Protein AF-A0A3A0AGM5-F1 (afdb_monomer)

pLDDT: mean 95.29, std 5.56, range [59.66, 98.5]

Foldseek 3Di:
DWAADDCLVVQLVVVVVLVDDSVLSNVQSSQQATADVVVRDGHHQADADPPPVSLVSCVVCVVVSQVVLCVVLVPPDPPSVVGDGHNYDHPVVVD

Structure (mmCIF, N/CA/C/O backbone):
data_AF-A0A3A0AGM5-F1
#
_entry.id   AF-A0A3A0AGM5-F1
#
loop_
_atom_site.group_PDB
_atom_site.id
_atom_site.type_symbol
_atom_site.label_atom_id
_atom_site.label_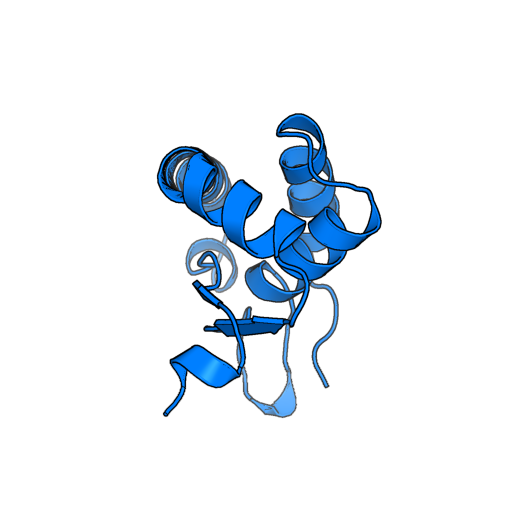alt_id
_atom_site.label_comp_id
_atom_site.label_asym_id
_atom_site.label_entity_id
_atom_site.label_seq_id
_atom_site.pdbx_PDB_ins_code
_atom_site.Cartn_x
_atom_site.Cartn_y
_atom_site.Cartn_z
_atom_site.occupancy
_atom_site.B_iso_or_equiv
_atom_site.auth_seq_id
_atom_site.auth_comp_id
_atom_site.auth_asym_id
_atom_site.auth_atom_id
_atom_site.pdbx_PDB_model_num
ATOM 1 N N . MET A 1 1 ? 1.230 -1.944 -18.659 1.00 80.12 1 MET A N 1
ATOM 2 C CA . MET A 1 1 ? 1.159 -0.683 -17.885 1.00 80.12 1 MET A CA 1
ATOM 3 C C . MET A 1 1 ? 0.066 -0.799 -16.831 1.00 80.12 1 MET A C 1
ATOM 5 O O . MET A 1 1 ? -1.021 -1.264 -17.163 1.00 80.12 1 MET A O 1
ATOM 9 N N . LEU A 1 2 ? 0.362 -0.419 -15.587 1.00 91.12 2 LEU A N 1
ATOM 10 C CA . LEU A 1 2 ? -0.577 -0.465 -14.462 1.00 91.12 2 LEU A CA 1
ATOM 11 C C . LEU A 1 2 ? -1.554 0.720 -14.536 1.00 91.12 2 LEU A C 1
ATOM 13 O O . LEU A 1 2 ? -1.133 1.844 -14.804 1.00 91.12 2 LEU A O 1
ATOM 17 N N . ARG A 1 3 ? -2.853 0.485 -14.320 1.00 94.94 3 ARG A N 1
ATOM 18 C CA . ARG A 1 3 ? -3.896 1.527 -14.373 1.00 94.94 3 ARG A CA 1
ATOM 19 C C . ARG A 1 3 ? -4.758 1.516 -13.110 1.00 94.94 3 ARG A C 1
ATOM 21 O O . ARG A 1 3 ? -5.043 0.433 -12.610 1.00 94.94 3 ARG A O 1
ATOM 28 N N . PRO A 1 4 ? -5.224 2.670 -12.601 1.00 96.50 4 PRO A N 1
ATOM 29 C CA . PRO A 1 4 ? -6.131 2.706 -11.455 1.00 96.50 4 PRO A CA 1
ATOM 30 C C . PRO A 1 4 ? -7.395 1.863 -11.686 1.00 96.50 4 PRO A C 1
ATOM 32 O O . PRO A 1 4 ? -8.111 2.089 -12.660 1.00 96.50 4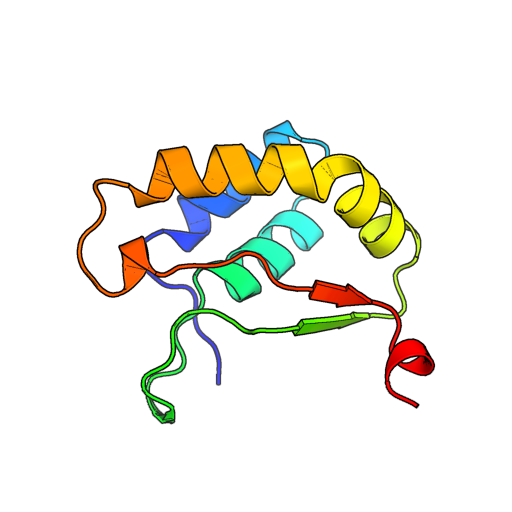 PRO A O 1
ATOM 35 N N . ALA A 1 5 ? -7.702 0.932 -10.781 1.00 95.62 5 ALA A N 1
ATOM 36 C CA . ALA A 1 5 ? -8.952 0.175 -10.808 1.00 95.62 5 ALA A CA 1
ATOM 37 C C . ALA A 1 5 ? -10.019 0.792 -9.883 1.00 95.62 5 ALA A C 1
ATOM 39 O O . ALA A 1 5 ? -9.802 1.809 -9.216 1.00 95.62 5 ALA A O 1
ATOM 40 N N . ARG A 1 6 ? -11.197 0.155 -9.820 1.00 95.75 6 ARG A N 1
ATOM 41 C CA . ARG A 1 6 ? -12.421 0.674 -9.176 1.00 95.75 6 ARG A CA 1
ATOM 42 C C . ARG A 1 6 ? -12.213 1.255 -7.771 1.00 95.75 6 ARG A C 1
ATOM 44 O O . ARG A 1 6 ? -12.791 2.291 -7.446 1.00 95.75 6 ARG A O 1
ATOM 51 N N . TYR A 1 7 ? -11.401 0.609 -6.934 1.00 97.12 7 TYR A N 1
ATOM 52 C CA . TYR A 1 7 ? -11.228 0.987 -5.524 1.00 97.12 7 TYR A CA 1
ATOM 53 C C . TYR A 1 7 ? -10.001 1.862 -5.236 1.00 97.12 7 TYR A C 1
ATOM 55 O O . TYR A 1 7 ? -9.813 2.270 -4.088 1.00 97.12 7 TYR A O 1
ATOM 63 N N . PHE A 1 8 ? -9.237 2.239 -6.267 1.00 97.94 8 PHE A N 1
ATOM 64 C CA . PHE A 1 8 ? -8.059 3.102 -6.162 1.00 97.94 8 PHE A CA 1
ATOM 65 C C . PHE A 1 8 ? -8.337 4.390 -5.373 1.00 97.94 8 PHE A C 1
ATOM 67 O O . PHE A 1 8 ? -7.717 4.645 -4.342 1.00 97.94 8 PHE A O 1
ATOM 74 N N . LYS A 1 9 ? -9.330 5.185 -5.804 1.00 97.94 9 LYS A N 1
ATOM 75 C CA . LYS A 1 9 ? -9.636 6.490 -5.183 1.00 97.94 9 LYS A CA 1
ATOM 76 C C . LYS A 1 9 ? -10.070 6.344 -3.721 1.00 97.94 9 LYS A C 1
ATOM 78 O O . LYS A 1 9 ? -9.677 7.139 -2.868 1.00 97.94 9 LYS A O 1
ATOM 83 N N . ARG A 1 10 ? -10.877 5.317 -3.423 1.00 97.62 10 ARG A N 1
ATOM 84 C CA . ARG A 1 10 ? -11.363 5.034 -2.062 1.00 97.62 10 ARG A CA 1
ATOM 85 C C . ARG A 1 10 ? -10.205 4.674 -1.138 1.00 97.62 10 ARG A C 1
ATOM 87 O O . ARG A 1 10 ? -10.180 5.136 0.002 1.00 97.62 10 ARG A O 1
ATOM 94 N N . TRP A 1 11 ? -9.267 3.868 -1.628 1.00 98.12 11 TRP A N 1
ATOM 95 C CA . TRP A 1 11 ? -8.108 3.457 -0.851 1.00 98.12 11 TRP A CA 1
ATOM 96 C C . TRP A 1 11 ? -7.113 4.603 -0.644 1.00 98.12 11 TRP A C 1
ATOM 98 O O . TRP A 1 11 ? -6.754 4.870 0.499 1.00 98.12 11 TRP A O 1
ATOM 108 N N . ALA A 1 12 ? -6.803 5.383 -1.687 1.00 98.50 12 ALA A N 1
ATOM 109 C CA . ALA A 1 12 ? -5.973 6.587 -1.574 1.00 98.50 12 ALA A CA 1
ATOM 110 C C . ALA A 1 12 ? -6.518 7.570 -0.521 1.00 98.50 12 ALA A C 1
ATOM 112 O O . ALA A 1 12 ? -5.778 8.083 0.315 1.00 98.50 12 ALA A O 1
ATOM 113 N N . ARG A 1 13 ? -7.842 7.788 -0.486 1.00 98.12 13 ARG A N 1
ATOM 114 C CA . ARG A 1 13 ? -8.468 8.641 0.539 1.00 98.12 13 ARG A CA 1
ATOM 115 C C . ARG A 1 13 ? -8.263 8.103 1.956 1.00 98.12 13 ARG A C 1
ATOM 117 O O . ARG A 1 13 ? -8.048 8.890 2.870 1.00 98.12 13 ARG A O 1
ATOM 124 N N . ARG A 1 14 ? -8.339 6.784 2.152 1.00 97.69 14 ARG A N 1
ATOM 125 C CA . ARG A 1 14 ? -8.118 6.154 3.464 1.00 97.69 14 ARG A CA 1
ATOM 126 C C . ARG A 1 14 ? -6.653 6.228 3.877 1.00 97.69 14 ARG A C 1
ATOM 128 O O . ARG A 1 14 ? -6.387 6.554 5.026 1.00 97.69 14 ARG A O 1
ATOM 135 N N . LEU A 1 15 ? -5.720 6.022 2.954 1.00 98.25 15 LEU A N 1
ATOM 136 C CA . LEU A 1 15 ? -4.290 6.191 3.217 1.00 98.25 15 LEU A CA 1
ATOM 137 C C . LEU A 1 15 ? -3.974 7.608 3.710 1.00 98.25 15 LEU A C 1
ATOM 139 O O . LEU A 1 15 ? -3.309 7.761 4.725 1.00 98.25 15 LEU A O 1
ATOM 143 N N . ARG A 1 16 ? -4.567 8.650 3.119 1.00 98.06 16 ARG A N 1
ATOM 144 C CA . ARG A 1 16 ? -4.394 10.030 3.615 1.00 98.06 16 ARG A CA 1
ATOM 145 C C . ARG A 1 16 ? -4.824 10.231 5.074 1.00 98.06 16 ARG A C 1
ATOM 147 O O . ARG A 1 16 ? -4.224 11.039 5.769 1.00 98.06 16 ARG A O 1
ATOM 154 N N . THR A 1 17 ? -5.815 9.483 5.573 1.00 97.31 17 THR A N 1
ATOM 155 C CA . THR A 1 17 ? -6.211 9.548 7.002 1.00 97.31 17 THR A CA 1
ATOM 156 C C . THR A 1 17 ? -5.170 8.953 7.953 1.00 97.31 17 THR A C 1
ATOM 158 O O . THR A 1 17 ? -5.273 9.128 9.162 1.00 97.31 17 THR A O 1
ATOM 161 N N . HIS A 1 18 ? -4.164 8.272 7.409 1.00 96.44 18 HIS A N 1
ATOM 162 C CA . HIS A 1 18 ? -3.009 7.755 8.130 1.00 96.44 18 HIS A CA 1
ATOM 163 C C . HIS A 1 18 ? -1.757 8.629 7.953 1.00 96.44 18 HIS A C 1
ATOM 165 O O . HIS A 1 18 ? -0.675 8.183 8.292 1.00 96.44 18 HIS A O 1
ATOM 171 N N . GLY A 1 19 ? -1.885 9.853 7.429 1.00 97.44 19 GLY A N 1
ATOM 172 C CA . GLY A 1 19 ? -0.774 10.808 7.343 1.00 97.44 19 GLY A CA 1
ATOM 173 C C . GLY A 1 19 ? 0.067 10.725 6.067 1.00 97.44 19 GLY A C 1
ATOM 174 O O . GLY A 1 19 ? 1.037 11.462 5.944 1.00 97.44 19 GLY A O 1
ATOM 175 N N . PHE A 1 20 ? -0.277 9.861 5.106 1.00 98.19 20 PHE A N 1
ATOM 176 C CA . PHE A 1 20 ? 0.397 9.855 3.802 1.00 98.19 20 PHE A CA 1
ATOM 177 C C . PHE A 1 20 ? 0.091 11.133 3.017 1.00 98.19 20 PHE A C 1
ATOM 179 O O . PHE A 1 20 ? -1.046 11.629 3.034 1.00 98.19 20 PHE A O 1
ATOM 186 N N . THR A 1 21 ? 1.081 11.619 2.266 1.00 98.25 21 THR A N 1
ATOM 187 C CA . THR A 1 21 ? 0.877 12.718 1.320 1.00 98.25 21 THR A CA 1
ATOM 188 C C . THR A 1 21 ? -0.122 12.314 0.228 1.00 98.25 21 THR A C 1
ATOM 190 O O . THR A 1 21 ? -0.499 11.149 0.065 1.00 98.25 21 THR A O 1
ATOM 193 N N . SER A 1 22 ? -0.591 13.294 -0.548 1.00 97.69 22 SER A N 1
ATOM 194 C CA . SER A 1 22 ? -1.476 13.021 -1.688 1.00 97.69 22 SER A CA 1
ATOM 195 C C . SER A 1 22 ? -0.816 12.104 -2.725 1.00 97.69 22 SER A C 1
ATOM 197 O O . SER A 1 22 ? -1.510 11.310 -3.361 1.00 97.69 22 SER A O 1
ATOM 199 N N . GLU A 1 23 ? 0.501 12.212 -2.897 1.00 97.94 23 GLU A N 1
ATOM 200 C CA . GLU A 1 23 ? 1.270 11.454 -3.883 1.00 97.94 23 GLU A CA 1
ATOM 201 C C . GLU A 1 23 ? 1.541 10.033 -3.392 1.00 97.94 23 GLU A C 1
ATOM 203 O O . GLU A 1 23 ? 1.123 9.084 -4.057 1.00 97.94 23 GLU A O 1
ATOM 208 N N . ASP A 1 24 ? 2.069 9.872 -2.178 1.00 98.25 24 ASP A N 1
ATOM 209 C CA . ASP A 1 24 ? 2.322 8.557 -1.573 1.00 98.25 24 ASP A CA 1
ATOM 210 C C . ASP A 1 24 ? 1.053 7.716 -1.488 1.00 98.25 24 ASP A C 1
ATOM 212 O O . ASP A 1 24 ? 1.028 6.533 -1.834 1.00 98.25 24 ASP A O 1
ATOM 216 N N . ALA A 1 25 ? -0.054 8.346 -1.081 1.00 98.50 25 ALA A N 1
ATOM 217 C CA . ALA A 1 25 ? -1.341 7.678 -1.001 1.00 98.50 25 ALA A CA 1
ATOM 218 C C . ALA A 1 25 ? -1.813 7.173 -2.371 1.00 98.50 25 ALA A C 1
ATOM 220 O O . ALA A 1 25 ? -2.450 6.122 -2.446 1.00 98.50 25 ALA A O 1
ATOM 221 N N . LYS A 1 26 ? -1.520 7.897 -3.460 1.00 98.25 26 LYS A N 1
ATOM 222 C CA . LYS A 1 26 ? -1.822 7.443 -4.824 1.00 98.25 26 LYS A CA 1
ATOM 223 C C . LYS A 1 26 ? -0.876 6.326 -5.250 1.00 98.25 26 LYS A C 1
ATOM 225 O O . LYS A 1 26 ? -1.358 5.352 -5.812 1.00 98.25 26 LYS A O 1
ATOM 230 N N . VAL A 1 27 ? 0.420 6.424 -4.966 1.00 97.81 27 VAL A N 1
ATOM 231 C CA . VAL A 1 27 ? 1.408 5.383 -5.296 1.00 97.81 27 VAL A CA 1
ATOM 232 C C . VAL A 1 27 ? 1.036 4.058 -4.625 1.00 97.81 27 VAL A C 1
ATOM 234 O O . VAL A 1 27 ? 0.814 3.057 -5.306 1.00 97.81 27 VAL A O 1
ATOM 237 N N . LEU A 1 28 ? 0.823 4.071 -3.308 1.00 98.25 28 LEU A N 1
ATOM 238 C CA . LEU A 1 28 ? 0.383 2.903 -2.540 1.00 98.25 28 LEU A CA 1
ATOM 239 C C . LEU A 1 28 ? -0.984 2.386 -3.002 1.00 98.25 28 LEU A C 1
ATOM 241 O O . LEU A 1 28 ? -1.206 1.175 -3.084 1.00 98.25 28 LEU A O 1
ATOM 245 N N . ALA A 1 29 ? -1.917 3.284 -3.335 1.00 98.25 29 ALA A N 1
ATOM 246 C CA . ALA A 1 29 ? -3.220 2.866 -3.831 1.00 98.25 29 ALA A CA 1
ATOM 247 C C . ALA A 1 29 ? -3.158 2.231 -5.217 1.00 98.25 29 ALA A C 1
ATOM 249 O O . ALA A 1 29 ? -3.916 1.298 -5.479 1.00 98.25 29 ALA A O 1
ATOM 250 N N . LEU A 1 30 ? -2.268 2.705 -6.087 1.00 97.88 30 LEU A N 1
ATOM 251 C CA . LEU A 1 30 ? -2.038 2.112 -7.398 1.00 97.88 30 LEU A CA 1
ATOM 252 C C . LEU A 1 30 ? -1.369 0.749 -7.246 1.00 97.88 30 LEU A C 1
ATOM 254 O O . LEU A 1 30 ? -1.758 -0.199 -7.912 1.00 97.88 30 LEU A O 1
ATOM 258 N N . ALA A 1 31 ? -0.432 0.622 -6.316 1.00 97.44 31 ALA A N 1
ATOM 259 C CA . ALA A 1 31 ? 0.186 -0.653 -5.996 1.00 97.44 31 ALA A CA 1
ATOM 260 C C . ALA A 1 31 ? -0.794 -1.661 -5.369 1.00 97.44 31 ALA A C 1
ATOM 262 O O . ALA A 1 31 ? -0.641 -2.857 -5.556 1.00 97.44 31 ALA A O 1
ATOM 263 N N . THR A 1 32 ? -1.837 -1.204 -4.673 1.00 97.88 32 THR A N 1
ATOM 264 C CA . THR A 1 32 ? -2.850 -2.097 -4.073 1.00 97.88 32 THR A CA 1
ATOM 265 C C . THR A 1 32 ? -3.986 -2.439 -5.051 1.00 97.88 32 THR A C 1
ATOM 267 O O . THR A 1 32 ? -4.432 -3.578 -5.135 1.00 97.88 32 THR A O 1
ATOM 270 N N . PHE A 1 33 ? -4.499 -1.439 -5.777 1.00 97.69 33 PHE A N 1
ATOM 271 C CA . PHE A 1 33 ? -5.696 -1.525 -6.629 1.00 97.69 33 PHE A CA 1
ATOM 272 C C . PHE A 1 33 ? -5.431 -1.063 -8.067 1.00 97.69 33 PHE A C 1
ATOM 274 O O . PHE A 1 33 ? -6.317 -0.522 -8.731 1.00 97.69 33 PHE A O 1
ATOM 281 N N . GLY A 1 34 ? -4.212 -1.226 -8.559 1.00 96.69 34 GLY A N 1
ATOM 282 C CA . GLY A 1 34 ? -3.887 -1.056 -9.969 1.00 96.69 34 GLY A CA 1
ATOM 283 C C . GLY A 1 34 ? -4.205 -2.332 -10.735 1.00 96.69 34 GLY A C 1
ATOM 284 O O . GLY A 1 34 ? -3.933 -3.418 -10.251 1.00 96.69 34 GLY A O 1
ATOM 285 N N . ALA A 1 35 ? -4.783 -2.233 -11.922 1.00 94.62 35 ALA A N 1
ATOM 286 C CA . ALA A 1 35 ? -4.966 -3.372 -12.810 1.00 94.62 35 ALA A CA 1
ATOM 287 C C . ALA A 1 35 ? -3.891 -3.353 -13.898 1.00 94.62 35 ALA A C 1
ATOM 289 O O . ALA A 1 35 ? -3.619 -2.303 -14.492 1.00 94.62 35 ALA A O 1
ATOM 290 N N . ALA A 1 36 ? -3.305 -4.513 -14.179 1.00 91.56 36 ALA A N 1
ATOM 291 C CA . ALA A 1 36 ? -2.435 -4.736 -15.326 1.00 91.56 36 ALA A CA 1
ATOM 292 C C . ALA A 1 36 ? -3.131 -5.729 -16.275 1.00 91.56 36 ALA A C 1
ATOM 294 O O . ALA A 1 36 ? -2.939 -6.935 -16.126 1.00 91.56 36 ALA A O 1
ATOM 295 N N . PRO A 1 37 ? -3.942 -5.252 -17.246 1.00 82.06 37 PRO A N 1
ATOM 296 C CA . PRO A 1 37 ? -4.765 -6.126 -18.089 1.00 82.06 37 PRO A CA 1
ATOM 297 C C . PRO A 1 37 ? -3.957 -7.191 -18.834 1.00 82.06 37 PRO A C 1
ATOM 299 O O . PRO A 1 37 ? -4.363 -8.343 -18.885 1.00 82.06 37 PRO A O 1
ATOM 302 N N . ALA A 1 38 ? -2.773 -6.822 -19.334 1.00 86.12 38 ALA A N 1
ATOM 303 C CA . ALA A 1 38 ? -1.879 -7.736 -20.047 1.00 86.12 38 ALA A CA 1
ATOM 304 C C . ALA A 1 38 ? -1.349 -8.891 -19.177 1.00 86.12 38 ALA A C 1
ATOM 306 O O . ALA A 1 38 ? -1.015 -9.941 -19.707 1.00 86.12 38 ALA A O 1
ATOM 307 N N . ALA A 1 39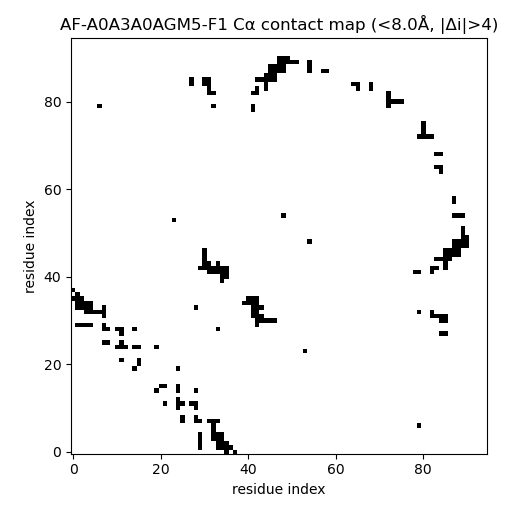 ? -1.279 -8.702 -17.857 1.00 81.69 39 ALA A N 1
ATOM 308 C CA . ALA A 1 39 ? -0.817 -9.711 -16.905 1.00 81.69 39 ALA A CA 1
ATOM 309 C C . ALA A 1 39 ? -1.977 -10.377 -16.143 1.00 81.69 39 ALA A C 1
ATOM 311 O O . ALA A 1 39 ? -1.730 -11.182 -15.25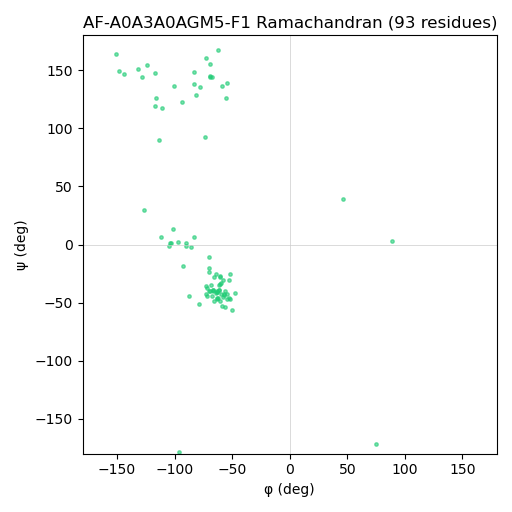2 1.00 81.69 39 ALA A O 1
ATOM 312 N N . ASN A 1 40 ? -3.230 -10.001 -16.441 1.00 86.75 40 ASN A N 1
ATOM 313 C CA . ASN A 1 40 ? -4.420 -10.389 -15.679 1.00 86.75 40 ASN A CA 1
ATOM 314 C C . ASN A 1 40 ? -4.236 -10.236 -14.149 1.00 86.75 40 ASN A C 1
ATOM 316 O O . ASN A 1 40 ? -4.658 -11.084 -13.365 1.00 86.75 40 ASN A O 1
ATOM 320 N N . ALA A 1 41 ? -3.562 -9.160 -13.726 1.00 89.94 41 ALA A N 1
ATOM 321 C CA . ALA A 1 41 ? -3.132 -8.964 -12.343 1.00 89.94 41 ALA A CA 1
ATOM 322 C C . ALA A 1 41 ? -3.792 -7.740 -11.688 1.00 89.94 41 ALA A C 1
ATOM 324 O O . ALA A 1 41 ? -4.057 -6.724 -12.345 1.00 89.94 41 ALA A O 1
ATOM 325 N N . LEU A 1 42 ? -4.015 -7.843 -10.372 1.00 94.81 42 LEU A N 1
ATOM 326 C CA . LEU A 1 42 ? -4.460 -6.760 -9.498 1.00 94.81 42 LEU A CA 1
ATOM 327 C C . LEU A 1 42 ? -3.374 -6.449 -8.463 1.00 94.81 42 LEU A C 1
ATOM 329 O O . LEU A 1 42 ? -2.965 -7.318 -7.698 1.00 94.81 42 LEU A O 1
ATOM 333 N N . GLY A 1 43 ? -2.987 -5.183 -8.406 1.00 95.38 43 GLY A N 1
ATOM 334 C CA . GLY A 1 43 ? -1.923 -4.670 -7.567 1.00 95.38 43 GLY A CA 1
ATOM 335 C C . GLY A 1 43 ? -0.533 -5.033 -8.086 1.00 95.38 43 GLY A C 1
ATOM 336 O O . GLY A 1 43 ? -0.361 -5.541 -9.193 1.00 95.38 43 GLY A O 1
ATOM 337 N N . VAL A 1 44 ? 0.460 -4.732 -7.263 1.00 94.88 44 VAL A N 1
ATOM 338 C CA . VAL A 1 44 ? 1.853 -5.141 -7.415 1.00 94.88 44 VAL A CA 1
ATOM 339 C C . VAL A 1 44 ? 2.322 -5.700 -6.085 1.00 94.88 44 VAL A C 1
ATOM 341 O O . VAL A 1 44 ? 1.847 -5.300 -5.022 1.00 94.88 44 VAL A O 1
ATOM 344 N N . GLU A 1 45 ? 3.275 -6.617 -6.144 1.00 94.31 45 GLU A N 1
ATOM 345 C CA . GLU A 1 45 ? 3.835 -7.213 -4.940 1.00 94.31 45 GLU A CA 1
ATOM 346 C C . GLU A 1 45 ? 4.743 -6.227 -4.195 1.00 94.31 45 GLU A C 1
ATOM 348 O O . GLU A 1 45 ? 4.757 -6.205 -2.965 1.00 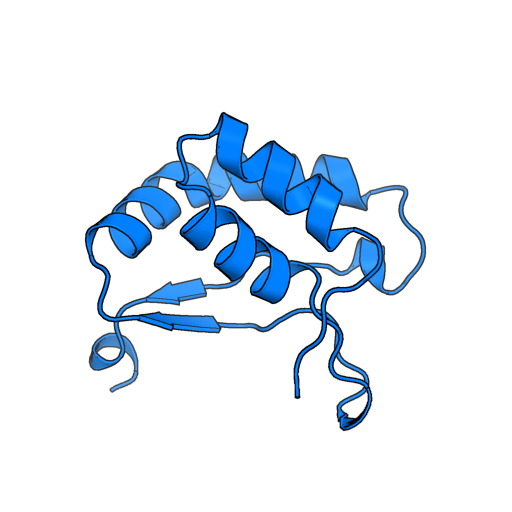94.31 45 GLU A O 1
ATOM 353 N N . GLN A 1 46 ? 5.484 -5.390 -4.929 1.00 94.94 46 GLN A N 1
ATOM 354 C CA . GLN A 1 46 ? 6.553 -4.576 -4.359 1.00 94.94 46 GLN A CA 1
ATOM 355 C C . GLN A 1 46 ? 6.650 -3.1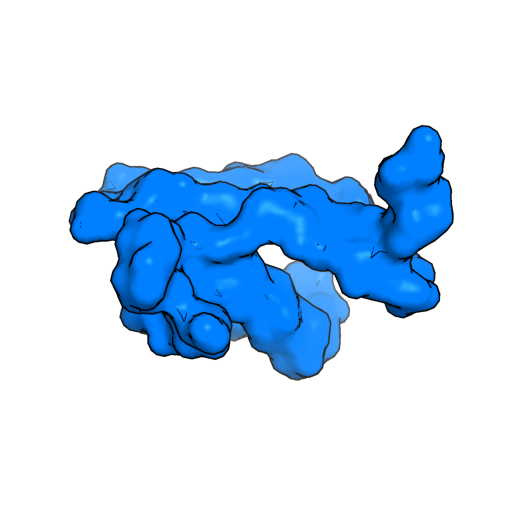94 -5.006 1.00 94.94 46 GLN A C 1
ATOM 357 O O . GLN A 1 46 ? 6.409 -3.027 -6.202 1.00 94.94 46 GLN A O 1
ATOM 362 N N . ILE A 1 47 ? 7.040 -2.211 -4.200 1.00 96.56 47 ILE A N 1
ATOM 363 C CA . ILE A 1 47 ? 7.439 -0.869 -4.612 1.00 96.56 47 ILE A CA 1
ATOM 364 C C . ILE A 1 47 ? 8.898 -0.695 -4.208 1.00 96.56 47 ILE A C 1
ATOM 366 O O . ILE A 1 47 ? 9.226 -0.744 -3.022 1.00 96.56 47 ILE A O 1
ATOM 370 N N . ALA A 1 48 ? 9.751 -0.462 -5.199 1.00 96.50 48 ALA A N 1
ATOM 371 C CA . ALA A 1 48 ? 11.127 -0.046 -4.987 1.00 96.50 48 ALA A CA 1
ATOM 372 C C . ALA A 1 48 ? 11.188 1.487 -5.043 1.00 96.50 48 ALA A C 1
ATOM 374 O O . ALA A 1 48 ? 10.756 2.084 -6.031 1.00 96.50 48 ALA A O 1
ATOM 375 N N . THR A 1 49 ? 11.678 2.131 -3.985 1.00 96.50 49 THR A N 1
ATOM 376 C CA . THR A 1 49 ? 11.805 3.596 -3.916 1.00 96.50 49 THR A CA 1
ATOM 377 C C . THR A 1 49 ? 13.001 4.006 -3.065 1.00 96.50 49 THR A C 1
ATOM 379 O O . THR A 1 49 ? 13.347 3.306 -2.124 1.00 96.50 49 THR A O 1
ATOM 382 N N . PHE A 1 50 ? 13.622 5.146 -3.367 1.00 97.19 50 PHE A N 1
ATOM 383 C CA . PHE A 1 50 ? 14.654 5.749 -2.509 1.00 97.19 50 PHE A CA 1
ATOM 384 C C . PHE A 1 50 ? 14.072 6.728 -1.475 1.00 97.19 50 PHE A C 1
ATOM 386 O O . PHE A 1 50 ? 14.813 7.337 -0.707 1.00 97.19 50 PHE A O 1
ATOM 393 N N . ASP A 1 51 ? 12.748 6.898 -1.451 1.00 97.50 51 ASP A N 1
ATOM 394 C CA . ASP A 1 51 ? 12.059 7.752 -0.485 1.00 97.50 51 ASP A CA 1
ATOM 395 C C . ASP A 1 51 ? 12.037 7.091 0.904 1.00 97.50 51 ASP A C 1
ATOM 397 O O . ASP A 1 51 ? 11.158 6.288 1.237 1.00 97.50 51 ASP A O 1
ATOM 401 N N . GLN A 1 52 ? 13.042 7.419 1.718 1.00 97.19 52 GLN A N 1
ATOM 402 C CA . GLN A 1 52 ? 13.173 6.896 3.075 1.00 97.19 52 GLN A CA 1
ATOM 403 C C . GLN A 1 52 ? 12.012 7.310 4.002 1.00 97.19 52 GLN A C 1
ATOM 405 O O . GLN A 1 52 ? 11.546 6.452 4.761 1.00 97.19 52 GLN A O 1
ATOM 410 N N . PRO A 1 53 ? 11.503 8.562 3.968 1.00 97.75 53 PRO A N 1
ATOM 411 C CA . PRO A 1 53 ? 10.275 8.922 4.677 1.00 97.75 53 PRO A CA 1
ATOM 412 C C . PRO A 1 53 ? 9.092 7.997 4.366 1.00 97.75 53 PRO A C 1
ATOM 414 O O . PRO A 1 53 ? 8.448 7.511 5.300 1.00 97.75 53 PRO A O 1
ATOM 417 N N . LEU A 1 54 ? 8.833 7.696 3.089 1.00 98.06 54 LEU A N 1
ATOM 418 C CA . LEU A 1 54 ? 7.761 6.786 2.682 1.00 98.06 54 LEU A CA 1
ATOM 419 C C . LEU A 1 54 ? 7.993 5.363 3.203 1.00 98.06 54 LEU A C 1
ATOM 421 O O . LEU A 1 54 ? 7.069 4.774 3.770 1.00 98.06 54 LEU A O 1
ATOM 425 N N . ILE A 1 55 ? 9.207 4.821 3.049 1.00 98.31 55 ILE A N 1
ATOM 426 C CA . ILE A 1 55 ? 9.567 3.478 3.541 1.00 98.31 55 ILE A CA 1
ATOM 427 C C . ILE A 1 55 ? 9.306 3.380 5.047 1.00 98.31 55 ILE A C 1
ATOM 429 O O . ILE A 1 55 ? 8.565 2.504 5.498 1.00 98.31 55 ILE A O 1
ATOM 433 N N . ASN A 1 56 ? 9.868 4.310 5.821 1.00 98.12 56 ASN A N 1
ATOM 434 C CA . ASN A 1 56 ? 9.773 4.303 7.279 1.00 98.12 56 ASN A CA 1
ATOM 435 C C . ASN A 1 56 ? 8.324 4.442 7.747 1.00 98.1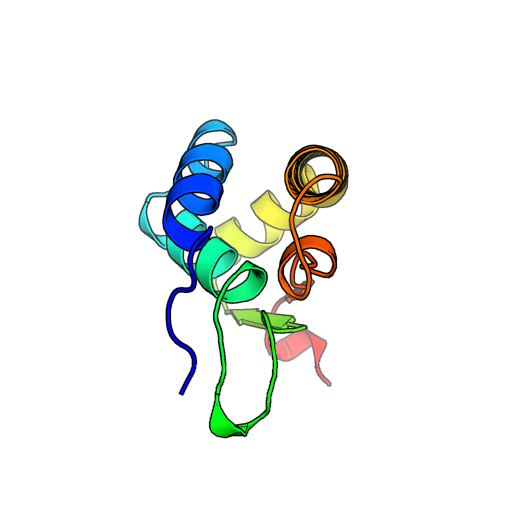2 56 ASN A C 1
ATOM 437 O O . ASN A 1 56 ? 7.866 3.690 8.609 1.00 98.12 56 ASN A O 1
ATOM 441 N N . HIS A 1 57 ? 7.584 5.383 7.162 1.00 98.31 57 HIS A N 1
ATOM 442 C CA . HIS A 1 57 ? 6.200 5.628 7.540 1.00 98.31 57 HIS A CA 1
ATOM 443 C C . HIS A 1 57 ? 5.290 4.446 7.181 1.00 98.31 57 HIS A C 1
ATOM 445 O O . HIS A 1 57 ? 4.427 4.054 7.971 1.00 98.31 57 HIS A O 1
ATOM 451 N N . PHE A 1 58 ? 5.502 3.831 6.014 1.00 98.31 58 PHE A N 1
ATOM 452 C CA . PHE A 1 58 ? 4.769 2.635 5.618 1.00 98.31 58 PHE A CA 1
ATOM 453 C C . PHE A 1 58 ? 5.046 1.458 6.559 1.00 98.31 58 PHE A C 1
ATOM 455 O O . PHE A 1 58 ? 4.094 0.825 7.022 1.00 98.31 58 PHE A O 1
ATOM 462 N N . ALA A 1 59 ? 6.316 1.208 6.892 1.00 97.69 59 ALA A N 1
ATOM 463 C CA . ALA A 1 59 ? 6.719 0.141 7.806 1.00 97.69 59 ALA A CA 1
ATOM 464 C C . ALA A 1 59 ? 6.061 0.292 9.189 1.00 97.69 59 ALA A C 1
ATOM 466 O O . ALA A 1 59 ? 5.472 -0.657 9.703 1.00 97.69 59 ALA A O 1
ATOM 467 N N . GLN A 1 60 ? 6.052 1.506 9.749 1.00 98.25 60 GLN A N 1
ATOM 468 C CA . GLN A 1 60 ? 5.412 1.794 11.042 1.00 98.25 60 GLN A CA 1
ATOM 469 C C . GLN A 1 60 ? 3.901 1.511 11.057 1.00 98.25 60 GLN A C 1
ATOM 471 O O . GLN A 1 60 ? 3.326 1.216 12.105 1.00 98.25 60 GLN A O 1
ATOM 476 N N . LEU A 1 61 ? 3.230 1.614 9.907 1.00 97.75 61 LEU A N 1
ATOM 477 C CA . LEU A 1 61 ? 1.777 1.480 9.801 1.00 97.75 61 LEU A CA 1
ATOM 478 C C . LEU A 1 61 ? 1.311 0.152 9.198 1.00 97.75 61 LEU A C 1
ATOM 480 O O . LEU A 1 61 ? 0.096 -0.066 9.108 1.00 97.75 61 LEU A O 1
ATOM 484 N N . GLN A 1 62 ? 2.224 -0.734 8.803 1.00 96.25 62 GLN A N 1
ATOM 485 C CA . GLN A 1 62 ? 1.927 -1.911 7.985 1.00 96.25 62 GLN A CA 1
ATOM 486 C C . GLN A 1 62 ? 0.804 -2.783 8.569 1.00 96.25 62 GLN A C 1
ATOM 488 O O . GLN A 1 62 ? -0.159 -3.113 7.869 1.00 96.25 62 GLN A O 1
ATOM 493 N N . ASP A 1 63 ? 0.842 -3.079 9.869 1.00 97.44 63 ASP A N 1
ATOM 494 C CA . ASP A 1 63 ? -0.186 -3.887 10.541 1.00 97.44 63 ASP A CA 1
ATOM 495 C C . ASP A 1 63 ? -1.552 -3.200 10.590 1.00 97.44 63 ASP A C 1
ATOM 497 O O . ASP A 1 63 ? -2.613 -3.820 10.430 1.00 97.44 63 ASP A O 1
ATOM 501 N N . ARG A 1 64 ? -1.554 -1.885 10.823 1.00 97.81 64 ARG A N 1
ATOM 502 C CA . ARG A 1 64 ? -2.783 -1.087 10.861 1.00 97.81 64 ARG A CA 1
ATOM 503 C C . ARG A 1 64 ? -3.410 -1.009 9.473 1.00 97.81 64 ARG A C 1
ATOM 505 O O . ARG A 1 64 ? -4.620 -1.212 9.339 1.00 97.81 64 ARG A O 1
ATOM 512 N N . LEU A 1 65 ? -2.597 -0.763 8.447 1.00 98.19 65 LEU A N 1
ATOM 513 C CA . LEU A 1 65 ? -3.033 -0.733 7.055 1.00 98.19 65 LEU A CA 1
ATOM 514 C C . LEU A 1 65 ? -3.544 -2.102 6.608 1.00 98.19 65 LEU A C 1
ATOM 516 O O . LEU A 1 65 ? -4.589 -2.165 5.965 1.00 98.19 65 LEU A O 1
ATOM 520 N N . THR A 1 66 ? -2.881 -3.193 7.004 1.00 98.00 66 THR A N 1
ATOM 521 C CA . THR A 1 66 ? -3.288 -4.564 6.658 1.00 98.00 66 THR A CA 1
ATOM 522 C C . THR A 1 66 ? -4.679 -4.870 7.197 1.00 98.00 66 THR A C 1
ATOM 524 O O . THR A 1 66 ? -5.560 -5.302 6.450 1.00 98.00 66 THR A O 1
ATOM 527 N N . ARG A 1 67 ? -4.929 -4.576 8.479 1.00 97.62 67 ARG A N 1
ATOM 528 C CA . ARG A 1 67 ? -6.263 -4.727 9.086 1.00 97.62 67 ARG A CA 1
ATOM 529 C C . ARG A 1 67 ? -7.306 -3.865 8.380 1.00 97.62 67 ARG A C 1
ATOM 531 O O . ARG A 1 67 ? -8.415 -4.328 8.101 1.00 97.62 67 ARG A O 1
ATOM 538 N N . ARG A 1 68 ? -6.954 -2.620 8.044 1.00 97.69 68 ARG A N 1
ATOM 539 C CA . ARG A 1 68 ? -7.865 -1.696 7.362 1.00 97.69 68 ARG A CA 1
ATOM 540 C C . ARG A 1 68 ? -8.200 -2.145 5.940 1.00 97.69 68 ARG A C 1
ATOM 542 O O . ARG A 1 68 ? -9.357 -2.013 5.538 1.00 97.69 68 ARG A O 1
ATOM 549 N N . LEU A 1 69 ? -7.223 -2.676 5.207 1.00 97.94 69 LEU A N 1
ATOM 550 C CA . LEU A 1 69 ? -7.416 -3.224 3.870 1.00 97.94 69 LEU A CA 1
ATOM 551 C C . LEU A 1 69 ? -8.301 -4.470 3.929 1.00 97.94 69 LEU A C 1
ATOM 553 O O . LEU A 1 69 ? -9.310 -4.495 3.238 1.00 97.94 69 LEU A O 1
ATOM 557 N N . ARG A 1 70 ? -8.017 -5.428 4.823 1.00 97.56 70 ARG A N 1
ATOM 558 C CA . ARG A 1 70 ? -8.852 -6.632 5.010 1.00 97.56 70 ARG A CA 1
ATOM 559 C C . ARG A 1 70 ? -10.312 -6.288 5.301 1.00 97.56 70 ARG A C 1
ATOM 561 O O . ARG A 1 70 ? -11.213 -6.810 4.658 1.00 97.56 70 ARG A O 1
ATOM 568 N N . SER A 1 71 ? -10.553 -5.345 6.214 1.00 96.50 71 SER A N 1
ATOM 569 C CA . SER A 1 71 ? -11.908 -4.848 6.495 1.00 96.50 71 SER A CA 1
ATOM 570 C C . SER A 1 71 ? -12.568 -4.212 5.264 1.00 96.50 71 SER A C 1
ATOM 572 O O . SER A 1 71 ? -13.777 -4.319 5.082 1.00 96.50 71 SER A O 1
ATOM 574 N N . MET A 1 72 ? -11.791 -3.548 4.404 1.00 95.62 72 MET A N 1
ATOM 575 C CA . MET A 1 72 ? -12.298 -2.969 3.162 1.00 95.62 72 MET A CA 1
ATOM 576 C C . MET A 1 72 ? -12.632 -4.021 2.103 1.00 95.62 72 MET A C 1
ATOM 578 O O . MET A 1 72 ? -13.583 -3.808 1.354 1.00 95.62 72 MET A O 1
ATOM 582 N N . THR A 1 73 ? -11.833 -5.084 2.005 1.00 97.31 73 THR A N 1
ATOM 583 C CA . THR A 1 73 ? -11.884 -6.062 0.911 1.00 97.31 73 THR A CA 1
ATOM 584 C C . THR A 1 73 ? -12.769 -7.268 1.203 1.00 97.31 73 THR A C 1
ATOM 586 O O . THR A 1 73 ? -13.215 -7.902 0.253 1.00 97.31 73 THR A O 1
ATOM 589 N N . ALA A 1 74 ? -13.093 -7.545 2.472 1.00 96.50 74 ALA A N 1
ATOM 590 C CA . ALA A 1 74 ? -13.835 -8.736 2.904 1.00 96.50 74 ALA A CA 1
ATOM 591 C C . ALA A 1 74 ? -15.166 -8.989 2.168 1.00 96.50 74 ALA A C 1
ATOM 593 O O . ALA A 1 74 ? -15.570 -10.135 2.019 1.00 96.50 74 ALA A O 1
ATOM 594 N N . GLN A 1 75 ? -15.848 -7.936 1.711 1.00 93.75 75 GLN A N 1
ATOM 595 C CA . GLN A 1 75 ? -17.148 -8.024 1.027 1.00 93.75 75 GLN A CA 1
ATOM 596 C C . GLN A 1 75 ? -17.072 -7.643 -0.458 1.00 93.75 75 GLN A C 1
ATOM 598 O O . GLN A 1 75 ? -18.098 -7.474 -1.114 1.00 93.75 75 GLN A O 1
ATOM 603 N N . LEU A 1 76 ? -15.870 -7.411 -0.990 1.00 95.88 76 LEU A N 1
ATOM 604 C CA . LEU A 1 76 ? -15.717 -7.004 -2.382 1.00 95.88 76 LEU A CA 1
ATOM 605 C C . LEU A 1 76 ? -15.737 -8.228 -3.303 1.00 95.88 76 LEU A C 1
ATOM 607 O O . LEU A 1 76 ? -15.260 -9.292 -2.915 1.00 95.88 76 LEU A O 1
ATOM 611 N N . PRO A 1 77 ? -16.237 -8.093 -4.541 1.00 95.69 77 PRO A N 1
ATOM 612 C CA . PRO A 1 77 ? -16.152 -9.173 -5.511 1.00 95.69 77 PRO A CA 1
ATOM 613 C C . PRO A 1 77 ? -14.703 -9.397 -5.958 1.00 95.69 77 PRO A C 1
ATOM 615 O O . PRO A 1 77 ? -13.881 -8.473 -5.963 1.00 95.69 77 PRO A O 1
ATOM 618 N N . THR A 1 78 ? -14.411 -10.613 -6.410 1.00 92.19 78 THR A N 1
ATOM 619 C CA . THR A 1 78 ? -13.180 -10.948 -7.137 1.00 92.19 78 THR A CA 1
ATOM 620 C C . THR A 1 78 ? -13.008 -10.015 -8.354 1.00 92.19 78 THR A C 1
ATOM 622 O O . THR A 1 78 ? -13.998 -9.702 -9.019 1.00 92.19 78 THR A O 1
ATOM 625 N N . PRO A 1 79 ? -11.787 -9.529 -8.659 1.00 93.25 79 PRO A N 1
ATOM 626 C CA . PRO A 1 79 ? -10.519 -9.820 -7.979 1.00 93.25 79 PRO A CA 1
ATOM 627 C C . PRO A 1 79 ? -10.232 -8.937 -6.753 1.00 93.25 79 PRO A C 1
ATOM 629 O O . PRO A 1 79 ? -9.220 -9.122 -6.089 1.00 93.25 79 PRO A O 1
ATOM 632 N N . TYR A 1 80 ? -11.088 -7.971 -6.422 1.00 96.44 80 TYR A N 1
ATOM 633 C CA . TYR A 1 80 ? -10.787 -6.940 -5.421 1.00 96.44 80 TYR A CA 1
ATOM 634 C C . TYR A 1 80 ? -10.728 -7.446 -3.978 1.00 96.44 80 TYR A C 1
ATOM 636 O O . TYR A 1 80 ? -10.051 -6.830 -3.155 1.00 96.44 80 TYR A O 1
ATOM 644 N N . SER A 1 81 ? -11.395 -8.560 -3.672 1.00 96.25 81 SER A N 1
ATOM 645 C CA . SER A 1 81 ? -11.240 -9.279 -2.399 1.00 96.25 81 SER A CA 1
ATOM 646 C C . SER A 1 81 ? -9.808 -9.769 -2.164 1.00 96.25 81 SER A C 1
ATOM 648 O O . SER A 1 81 ? -9.386 -9.889 -1.016 1.00 96.25 81 SER A O 1
ATOM 650 N N . LEU A 1 82 ? -9.053 -10.007 -3.242 1.00 94.94 82 LEU A N 1
ATOM 651 C CA . LEU A 1 82 ? -7.691 -10.539 -3.216 1.00 94.94 82 LEU A CA 1
ATOM 652 C C . LEU A 1 82 ? -6.611 -9.453 -3.140 1.00 94.94 82 LEU A C 1
ATOM 654 O O . LEU A 1 82 ? -5.430 -9.789 -3.101 1.00 94.94 82 LEU A O 1
ATOM 658 N N . ALA A 1 83 ? -6.981 -8.168 -3.129 1.00 96.75 83 ALA A N 1
ATOM 659 C CA . ALA A 1 83 ? -6.017 -7.073 -3.075 1.00 96.75 83 ALA A CA 1
ATOM 660 C C . ALA A 1 83 ? -5.137 -7.154 -1.815 1.00 96.75 83 ALA A C 1
ATOM 662 O O . ALA A 1 83 ? -5.628 -7.379 -0.705 1.00 96.75 83 ALA A O 1
ATOM 663 N N . ARG A 1 84 ? -3.833 -6.928 -1.989 1.00 96.94 84 ARG A N 1
ATOM 664 C CA . ARG A 1 84 ? -2.823 -6.964 -0.923 1.00 96.94 84 ARG A CA 1
ATOM 665 C C . ARG A 1 84 ? -2.062 -5.648 -0.877 1.00 96.94 84 ARG A C 1
ATOM 667 O O . ARG A 1 84 ? -1.979 -4.938 -1.875 1.00 96.94 84 ARG A O 1
ATOM 674 N N . LEU A 1 85 ? -1.525 -5.326 0.297 1.00 97.69 85 LEU A N 1
ATOM 675 C CA . LEU A 1 85 ? -0.559 -4.241 0.400 1.00 97.69 85 LEU A CA 1
ATOM 676 C C . LEU A 1 85 ? 0.751 -4.652 -0.279 1.00 97.69 85 LEU A C 1
ATOM 678 O O . LEU A 1 85 ? 1.128 -5.820 -0.162 1.00 97.69 85 LEU A O 1
ATOM 682 N N . PRO A 1 86 ? 1.448 -3.710 -0.930 1.00 97.12 86 PRO A N 1
ATOM 683 C CA . PRO A 1 86 ? 2.784 -3.965 -1.437 1.00 97.12 86 PRO A CA 1
ATOM 684 C C . PRO A 1 86 ? 3.796 -4.039 -0.290 1.00 97.12 86 PRO A C 1
ATOM 686 O O . PRO A 1 86 ? 3.578 -3.489 0.793 1.00 97.12 86 PRO A O 1
ATOM 689 N N . VAL A 1 87 ? 4.945 -4.644 -0.563 1.00 96.38 87 VAL A N 1
ATOM 690 C CA . VAL A 1 87 ? 6.172 -4.402 0.200 1.00 96.38 87 VAL A CA 1
ATOM 691 C C . VAL A 1 87 ? 6.805 -3.113 -0.317 1.00 96.38 87 VAL A C 1
ATOM 693 O O . VAL A 1 87 ? 6.989 -2.965 -1.522 1.00 96.38 87 VAL A O 1
ATOM 696 N N . VAL A 1 88 ? 7.129 -2.174 0.570 1.00 97.75 88 VAL A N 1
ATOM 697 C CA . VAL A 1 88 ? 7.813 -0.922 0.210 1.00 97.75 88 VAL A CA 1
ATOM 698 C C . VAL A 1 88 ? 9.216 -0.979 0.780 1.00 97.75 88 VAL A C 1
ATOM 700 O O . VAL A 1 88 ? 9.369 -1.093 1.995 1.00 97.75 88 VAL A O 1
ATOM 703 N N . ARG A 1 89 ? 10.224 -0.943 -0.088 1.00 97.00 89 ARG A N 1
ATOM 704 C CA . ARG A 1 89 ? 11.624 -1.101 0.314 1.00 97.00 89 ARG A CA 1
ATOM 705 C C . ARG A 1 89 ? 12.577 -0.359 -0.613 1.00 97.00 89 ARG A C 1
AT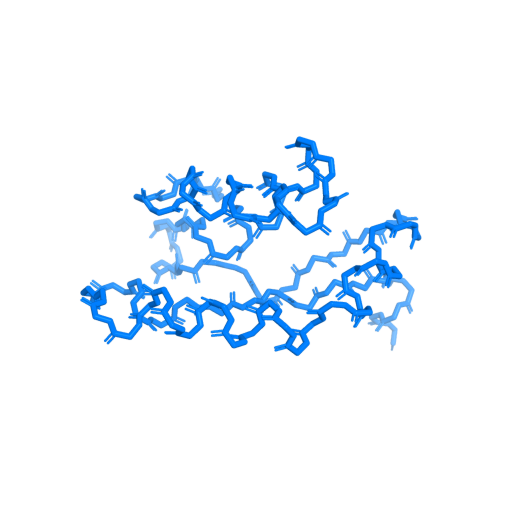OM 707 O O . ARG A 1 89 ? 12.194 0.040 -1.719 1.00 97.00 89 ARG A O 1
ATOM 714 N N . SER A 1 90 ? 13.805 -0.169 -0.148 1.00 96.56 90 SER A N 1
ATOM 715 C CA . SER A 1 90 ? 14.855 0.443 -0.951 1.00 96.56 90 SER A CA 1
ATOM 716 C C . SER A 1 90 ? 15.263 -0.502 -2.082 1.00 96.56 90 SER A C 1
ATOM 718 O O . SER A 1 90 ? 15.305 -1.714 -1.866 1.00 96.56 90 SER A O 1
ATOM 720 N N . PRO A 1 91 ? 15.616 -0.001 -3.281 1.00 94.62 91 PRO A N 1
ATOM 721 C CA . PRO A 1 91 ? 16.255 -0.807 -4.319 1.00 94.62 91 PRO A CA 1
ATOM 722 C C . PRO A 1 91 ? 17.502 -1.567 -3.835 1.00 94.62 91 PRO A C 1
ATOM 724 O O . PRO A 1 91 ? 17.818 -2.616 -4.388 1.00 94.62 91 PRO A O 1
ATOM 727 N N . TYR A 1 92 ? 18.182 -1.082 -2.791 1.00 92.81 92 TYR A N 1
ATOM 728 C CA . TYR A 1 92 ? 19.328 -1.776 -2.195 1.00 92.81 92 TYR A CA 1
ATOM 729 C C . TYR A 1 92 ? 18.946 -3.063 -1.445 1.00 92.81 92 TYR A C 1
ATOM 731 O O . TYR A 1 92 ? 19.779 -3.948 -1.310 1.00 92.81 92 TYR A O 1
ATOM 739 N N . ASP A 1 93 ? 17.681 -3.220 -1.043 1.00 87.00 93 ASP A 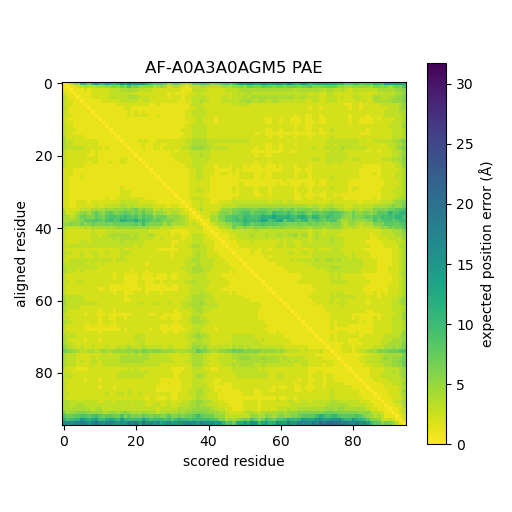N 1
ATOM 740 C CA . ASP A 1 93 ? 17.183 -4.397 -0.313 1.00 87.00 93 ASP A CA 1
ATOM 741 C C . ASP A 1 93 ? 16.819 -5.576 -1.245 1.00 87.00 93 ASP A C 1
ATOM 743 O O . ASP A 1 93 ? 16.189 -6.548 -0.815 1.00 87.00 93 ASP A O 1
ATOM 747 N N . PHE A 1 94 ? 17.120 -5.459 -2.544 1.00 75.12 94 PHE A N 1
ATOM 748 C CA . PHE A 1 94 ? 16.872 -6.481 -3.571 1.00 75.12 94 PHE A CA 1
ATOM 749 C C . PHE A 1 94 ? 18.139 -7.242 -3.999 1.00 75.12 94 PHE A C 1
ATOM 751 O O . PHE A 1 94 ? 18.052 -8.068 -4.909 1.00 75.12 94 PHE A O 1
ATOM 758 N N . GLN A 1 95 ? 19.290 -6.933 -3.394 1.00 59.66 95 GLN A N 1
ATOM 759 C CA . GLN A 1 95 ? 20.551 -7.662 -3.579 1.00 59.66 95 GLN A CA 1
ATOM 760 C C . GLN A 1 95 ? 20.531 -8.993 -2.823 1.00 59.66 95 GLN A C 1
ATOM 762 O O . GLN A 1 95 ? 21.116 -9.957 -3.362 1.00 59.66 95 GLN A O 1
#

Secondary structure (DSSP, 8-state):
--EE-TTHHHHHHHHHTTT--HHHHHHHHHHHHEEEGGGTEES-SEEE---HHHHHHHHHHHHHHHHHHHHHHTTPPTTGGG--PPEEE-GGGG-

Mean predicted aligned error: 2.72 Å

Sequence (95 aa):
MLRPARYFKRWARRLRTHGFTSEDAKVLALATFGAAPAANALGVEQIATFDQPLINHFAQLQDRLTRRLRSMTAQLPTPYSLARLPVVRSPYDFQ

Solvent-accessible surface area (backbone atoms only — not comparable to full-atom values): 5338 Å² total; per-residue (Å²): 119,76,40,78,36,95,56,16,69,64,45,20,56,55,39,38,77,72,74,41,52,80,62,56,14,43,54,55,16,36,29,23,31,9,34,24,76,94,71,76,37,70,31,41,72,64,44,74,43,87,56,58,70,59,34,56,54,47,63,77,38,44,70,62,50,49,54,53,48,49,70,65,20,75,83,43,61,85,72,54,43,71,50,48,79,48,48,62,43,47,67,78,80,73,118

Radius of gyration: 12.74 Å; Cα contacts (8 Å, |Δi|>4): 127; chains: 1; bounding box: 38×24×31 Å